Protein AF-A0A9B0WYH2-F1 (afdb_monomer_lite)

Secondary structure (DSSP, 8-state):
-TT----EEEEEEE-SS-EEEEEES--HHHHHHHHHHHHHTS-EEEEEE---SEE-SSS-HHHHHHHHHTS----TTTTTTSPPTTT---SS--TTTEE---EEE---SSS------TT-TTTHHHHSS--S-EEE---EEEEE----

Foldseek 3Di:
DVPDFDKDKAWDDDDPVDTDIDIPRDDPVVVVVVVVCVVAFPKAWFQDFWDFPDDPWPDDPVVVSVLRRPQGDDPVPLLVQADAPVPDPDDHDDPRFWDFDFDWDADPDPDQDDDVPPDRPPCRVPPRDDDGGTGTRTDTIGIDHNDD

Radius of gyration: 20.93 Å; chains: 1; bounding box: 54×36×52 Å

Structure (mmCIF, N/CA/C/O backbone):
data_AF-A0A9B0WYH2-F1
#
_entry.id   AF-A0A9B0WYH2-F1
#
loop_
_atom_site.group_PDB
_atom_site.id
_atom_site.type_symbol
_atom_site.label_atom_id
_atom_site.label_alt_id
_atom_site.label_comp_id
_atom_site.label_asym_id
_atom_site.label_entity_id
_atom_site.label_seq_id
_atom_site.pdbx_PDB_ins_code
_atom_site.Cartn_x
_atom_site.Cartn_y
_atom_site.Cartn_z
_atom_site.occupancy
_atom_site.B_iso_or_equiv
_atom_site.auth_seq_id
_atom_site.auth_comp_id
_atom_site.auth_asym_id
_atom_site.auth_atom_id
_atom_site.pdbx_PDB_model_num
ATOM 1 N N . MET A 1 1 ? -26.042 -10.081 22.613 1.00 56.28 1 MET A N 1
ATOM 2 C CA . MET A 1 1 ? -25.555 -10.334 23.989 1.00 56.28 1 MET A CA 1
ATOM 3 C C . MET A 1 1 ? -25.670 -9.032 24.779 1.00 56.28 1 MET A C 1
ATOM 5 O O . MET A 1 1 ? -25.228 -8.023 24.251 1.00 56.28 1 MET A O 1
ATOM 9 N N . PRO A 1 2 ? -26.277 -9.013 25.978 1.00 72.81 2 PRO A N 1
ATOM 10 C CA . PRO A 1 2 ? -26.597 -7.774 26.706 1.00 72.81 2 PRO A CA 1
ATOM 11 C C . PRO A 1 2 ? -25.401 -7.071 27.389 1.00 72.81 2 PRO A C 1
ATOM 13 O O . PRO A 1 2 ? -25.593 -6.005 27.958 1.00 72.81 2 PRO A O 1
ATOM 16 N N . TYR A 1 3 ? -24.187 -7.634 27.323 1.00 72.62 3 TYR A N 1
ATOM 17 C CA . TYR A 1 3 ? -22.959 -7.088 27.938 1.00 72.62 3 TYR A CA 1
ATOM 18 C C . TYR A 1 3 ? -21.966 -6.490 26.931 1.00 72.62 3 TYR A C 1
ATOM 20 O O . TYR A 1 3 ? -20.822 -6.220 27.282 1.00 72.62 3 TYR A O 1
ATOM 28 N N . ALA A 1 4 ? -22.359 -6.340 25.666 1.00 76.06 4 ALA A N 1
ATOM 29 C CA . ALA A 1 4 ? -21.494 -5.700 24.688 1.00 76.06 4 ALA A CA 1
ATOM 30 C C . ALA A 1 4 ? -21.404 -4.206 25.015 1.00 76.06 4 ALA A C 1
ATOM 32 O O . ALA A 1 4 ? -22.415 -3.500 24.969 1.00 76.06 4 ALA A O 1
ATOM 33 N N . ASN A 1 5 ? -20.203 -3.737 25.352 1.00 76.50 5 ASN A N 1
ATOM 34 C CA . ASN A 1 5 ? -19.939 -2.309 25.443 1.00 76.50 5 ASN A CA 1
ATOM 35 C C . ASN A 1 5 ? -20.250 -1.670 24.080 1.00 76.50 5 ASN A C 1
ATOM 37 O O . ASN A 1 5 ? -19.960 -2.259 23.038 1.00 76.50 5 ASN A O 1
ATOM 41 N N . GLN A 1 6 ? -20.868 -0.491 24.083 1.00 83.50 6 GLN A N 1
ATOM 42 C CA . GLN A 1 6 ? -21.048 0.316 22.877 1.00 83.50 6 GLN A CA 1
ATOM 43 C C . GLN A 1 6 ? -19.869 1.294 22.806 1.00 83.50 6 GLN A C 1
ATOM 45 O O . GLN A 1 6 ? -19.879 2.281 23.547 1.00 83.50 6 GLN A O 1
ATOM 50 N N . PRO A 1 7 ? -18.823 1.009 22.007 1.00 88.75 7 PRO A N 1
ATOM 51 C CA . PRO A 1 7 ? -17.667 1.886 21.923 1.00 88.75 7 PRO A CA 1
ATOM 52 C C . PRO A 1 7 ? -18.055 3.227 21.296 1.00 88.75 7 PRO A C 1
ATOM 54 O O . PRO A 1 7 ? -18.844 3.285 20.352 1.00 88.75 7 PRO A O 1
ATOM 57 N N . THR A 1 8 ? -17.471 4.306 21.810 1.00 91.12 8 THR A N 1
ATOM 58 C CA . THR A 1 8 ? -17.711 5.671 21.332 1.00 91.12 8 THR A CA 1
ATOM 59 C C . THR A 1 8 ? -16.427 6.224 20.732 1.00 91.12 8 THR A C 1
ATOM 61 O O . THR A 1 8 ? -15.368 6.116 21.346 1.00 91.12 8 THR A O 1
ATOM 64 N N . VAL A 1 9 ? -16.505 6.839 19.550 1.00 94.00 9 VAL A N 1
ATOM 65 C CA . VAL A 1 9 ? -15.349 7.451 18.877 1.00 94.00 9 VAL A CA 1
ATOM 66 C C . VAL A 1 9 ? -15.513 8.966 18.851 1.00 94.00 9 VAL A C 1
ATOM 68 O O . VAL A 1 9 ? -16.549 9.476 18.429 1.00 94.00 9 VAL A O 1
ATOM 71 N N . ARG A 1 10 ? -14.482 9.696 19.282 1.00 94.38 10 ARG A N 1
ATOM 72 C CA . ARG A 1 10 ? -14.412 11.160 19.203 1.00 94.38 10 ARG A CA 1
ATOM 73 C C . ARG A 1 10 ? -13.212 11.576 18.360 1.00 94.38 10 ARG A C 1
ATOM 75 O O . ARG A 1 10 ? -12.070 11.341 18.752 1.00 94.38 10 ARG A O 1
ATOM 82 N N . ILE A 1 11 ? -13.466 12.217 17.224 1.00 95.19 11 ILE A N 1
ATOM 83 C CA . ILE A 1 11 ? -12.419 12.775 16.360 1.00 95.19 11 ILE A CA 1
ATOM 84 C C . ILE A 1 11 ? -11.949 14.100 16.971 1.00 95.19 11 ILE A C 1
ATOM 86 O O . ILE A 1 11 ? -12.764 14.951 17.317 1.00 95.19 11 ILE A O 1
ATOM 90 N N . THR A 1 12 ? -10.639 14.238 17.165 1.00 94.88 12 THR A N 1
ATOM 91 C CA . THR A 1 12 ? -10.003 15.438 17.735 1.00 94.88 12 THR A CA 1
ATOM 92 C C . THR A 1 12 ? -9.416 16.321 16.642 1.00 94.88 12 THR A C 1
ATOM 94 O O . THR A 1 12 ? -9.518 17.539 16.724 1.00 94.88 12 THR A O 1
ATOM 97 N N . GLU A 1 13 ? -8.807 15.711 15.627 1.00 95.44 13 GLU A N 1
ATOM 98 C CA . GLU A 1 13 ? -8.137 16.411 14.535 1.00 95.44 13 GLU A CA 1
ATOM 99 C C . GLU A 1 13 ? -8.234 15.576 13.259 1.00 95.44 13 GLU A C 1
ATOM 101 O O . GLU A 1 13 ? -8.128 14.346 13.310 1.00 95.44 13 GLU A O 1
ATOM 106 N N . LEU A 1 14 ? -8.449 16.253 12.135 1.00 95.50 14 LEU A N 1
ATOM 107 C CA . LEU A 1 14 ? -8.485 15.660 10.807 1.00 95.50 14 LEU A CA 1
ATOM 108 C C . LEU A 1 14 ? -7.741 16.595 9.852 1.00 95.50 14 LEU A C 1
ATOM 110 O O . LEU A 1 14 ? -8.181 17.722 9.622 1.00 95.50 14 LEU A O 1
ATOM 114 N N . THR A 1 15 ? -6.609 16.127 9.343 1.00 95.81 15 THR A N 1
ATOM 115 C CA . THR A 1 15 ? -5.828 16.763 8.279 1.00 95.81 15 THR A CA 1
ATOM 116 C C . THR A 1 15 ? -5.688 15.791 7.108 1.00 95.81 15 THR A C 1
ATOM 118 O O . THR A 1 15 ? -6.139 14.652 7.200 1.00 95.81 15 THR A O 1
ATOM 121 N N . ASP A 1 16 ? -5.087 16.245 6.009 1.00 90.56 16 ASP A N 1
ATOM 122 C CA . ASP A 1 16 ? -4.880 15.427 4.805 1.00 90.56 16 ASP A CA 1
ATOM 123 C C . ASP A 1 16 ? -3.985 14.203 5.077 1.00 90.56 16 ASP A C 1
ATOM 125 O O . ASP A 1 16 ? -4.218 13.116 4.563 1.00 90.56 16 ASP A O 1
ATOM 129 N N . GLU A 1 17 ? -3.001 14.352 5.969 1.00 89.19 17 GLU A N 1
ATOM 130 C CA . GLU A 1 17 ? -2.035 13.293 6.290 1.00 89.19 17 GLU A CA 1
ATOM 131 C C . GLU A 1 17 ? -2.335 12.571 7.611 1.00 89.19 17 GLU A C 1
ATOM 133 O O . GLU A 1 17 ? -1.898 11.440 7.818 1.00 89.19 17 GLU A O 1
ATOM 138 N N . ASN A 1 18 ? -3.027 13.225 8.551 1.00 92.44 18 ASN A N 1
ATOM 139 C CA . ASN A 1 18 ? -3.169 12.722 9.914 1.00 92.44 18 ASN A CA 1
ATOM 140 C C . ASN A 1 18 ? -4.621 12.745 10.395 1.00 92.44 18 ASN A C 1
ATOM 142 O O . ASN A 1 18 ? -5.310 13.764 10.346 1.00 92.44 18 ASN A O 1
ATOM 146 N N . VAL A 1 19 ? -5.043 11.635 11.003 1.00 94.94 19 VAL A N 1
ATOM 147 C CA . VAL A 1 19 ? -6.309 11.527 11.731 1.00 94.94 19 VAL A CA 1
ATOM 148 C C . VAL A 1 19 ? -6.043 11.212 13.200 1.00 94.94 19 VAL A C 1
ATOM 150 O O . VAL A 1 19 ? -5.397 10.221 13.543 1.00 94.94 19 VAL A O 1
ATOM 153 N N . LYS A 1 20 ? -6.554 12.056 14.101 1.00 95.12 20 LYS A N 1
ATOM 154 C CA . LYS A 1 20 ? -6.436 11.868 15.551 1.00 95.12 20 LYS A CA 1
ATOM 155 C C . LYS A 1 20 ? -7.813 11.674 16.158 1.00 95.12 20 LYS A C 1
ATOM 157 O O . LYS A 1 20 ? -8.639 12.586 16.159 1.00 95.12 20 LYS A O 1
ATOM 162 N N . PHE A 1 21 ? -8.049 10.505 16.737 1.00 95.62 21 PHE A N 1
ATOM 163 C CA . PHE A 1 21 ? -9.312 10.163 17.385 1.00 95.62 21 PHE A CA 1
ATOM 164 C C . PHE A 1 21 ? -9.083 9.459 18.725 1.00 95.62 21 PHE A C 1
ATOM 166 O O . PHE A 1 21 ? -8.002 8.951 19.015 1.00 95.62 21 PHE A O 1
ATOM 173 N N . ILE A 1 22 ? -10.122 9.451 19.554 1.00 94.81 22 ILE A N 1
ATOM 174 C CA . ILE A 1 22 ? -10.158 8.801 20.863 1.00 94.81 22 ILE A CA 1
ATOM 175 C C . ILE A 1 22 ? -11.285 7.769 20.826 1.00 94.81 22 ILE A C 1
ATOM 177 O O . ILE A 1 22 ? -12.407 8.115 20.455 1.00 94.81 22 ILE A O 1
ATOM 181 N N . ILE A 1 23 ? -10.990 6.523 21.207 1.00 93.31 23 ILE A N 1
ATOM 182 C CA . ILE A 1 23 ? -11.995 5.469 21.397 1.00 93.31 23 ILE A CA 1
ATOM 183 C C . ILE A 1 23 ? -12.212 5.270 22.898 1.00 93.31 23 ILE A C 1
ATOM 185 O O . ILE A 1 23 ? -11.264 5.027 23.643 1.00 93.31 23 ILE A O 1
ATOM 189 N N . GLU A 1 24 ? -13.463 5.362 23.328 1.00 92.62 24 GLU A N 1
ATOM 190 C CA . GLU A 1 24 ? -13.919 5.168 24.704 1.00 92.62 24 GLU A CA 1
ATOM 191 C C . GLU A 1 24 ? -14.867 3.953 24.763 1.00 92.62 24 GLU A C 1
ATOM 193 O O . GLU A 1 24 ? -15.425 3.545 23.744 1.00 92.62 24 GLU A O 1
ATOM 198 N N . ASN A 1 25 ? -15.060 3.358 25.946 1.00 90.88 25 ASN A N 1
ATOM 199 C CA . ASN A 1 25 ? -15.927 2.182 26.154 1.00 90.88 25 ASN A CA 1
ATOM 200 C C . ASN A 1 25 ? -15.546 0.941 25.317 1.00 90.88 25 ASN A C 1
ATOM 202 O O . ASN A 1 25 ? -16.412 0.203 24.853 1.00 90.88 25 ASN A O 1
ATOM 206 N N . THR A 1 26 ? -14.248 0.693 25.131 1.00 90.56 26 THR A N 1
ATOM 207 C CA . THR A 1 26 ? -13.728 -0.509 24.462 1.00 90.56 26 THR A CA 1
ATOM 208 C C . THR A 1 26 ? -12.662 -1.193 25.313 1.00 90.56 26 THR A C 1
ATOM 210 O O . THR A 1 26 ? -12.008 -0.551 26.136 1.00 90.56 26 THR A O 1
ATOM 213 N N . ASP A 1 27 ? -12.434 -2.481 25.070 1.00 91.31 27 ASP A N 1
ATOM 214 C CA . ASP A 1 27 ? -11.330 -3.212 25.684 1.00 91.31 27 ASP A CA 1
ATOM 215 C C . ASP A 1 27 ? -9.997 -2.884 24.999 1.00 91.31 27 ASP A C 1
ATOM 217 O O . ASP A 1 27 ? -9.929 -2.665 23.784 1.00 91.31 27 ASP A O 1
ATOM 221 N N . LEU A 1 28 ? -8.904 -2.942 25.768 1.00 90.50 28 LEU A N 1
ATOM 222 C CA . LEU A 1 28 ? -7.542 -2.766 25.251 1.00 90.50 28 LEU A CA 1
ATOM 223 C C . LEU A 1 28 ? -7.207 -3.783 24.149 1.00 90.50 28 LEU A C 1
ATOM 225 O O . LEU A 1 28 ? -6.496 -3.456 23.200 1.00 90.50 28 LEU A O 1
ATOM 229 N N . ALA A 1 29 ? -7.736 -5.004 24.257 1.00 92.56 29 ALA A N 1
ATOM 230 C CA . ALA A 1 29 ? -7.553 -6.044 23.250 1.00 92.56 29 ALA A CA 1
ATOM 231 C C . ALA A 1 29 ? -8.118 -5.615 21.886 1.00 92.56 29 ALA A C 1
ATOM 233 O O . ALA A 1 29 ? -7.434 -5.757 20.872 1.00 92.56 29 ALA A O 1
ATOM 234 N N . VAL A 1 30 ? -9.315 -5.015 21.874 1.00 91.62 30 VAL A N 1
ATOM 235 C CA . VAL A 1 30 ? -9.950 -4.495 20.656 1.00 91.62 30 VAL A CA 1
ATOM 236 C C . VAL A 1 30 ? -9.144 -3.321 20.102 1.00 91.62 30 VAL A C 1
ATOM 238 O O . VAL A 1 30 ? -8.795 -3.328 18.924 1.00 91.62 30 VAL A O 1
ATOM 241 N N . ALA A 1 31 ? -8.740 -2.366 20.944 1.00 92.06 31 ALA A N 1
ATOM 242 C CA . ALA A 1 31 ? -7.928 -1.228 20.504 1.00 92.06 31 ALA A CA 1
ATOM 243 C C . ALA A 1 31 ? -6.585 -1.661 19.877 1.00 92.06 31 ALA A C 1
ATOM 245 O O . ALA A 1 31 ? -6.194 -1.165 18.820 1.00 92.06 31 ALA A O 1
ATOM 246 N N . ASN A 1 32 ? -5.892 -2.630 20.484 1.00 92.94 32 ASN A N 1
ATOM 247 C CA . ASN A 1 32 ? -4.646 -3.162 19.935 1.00 92.94 32 ASN A CA 1
ATOM 248 C C . ASN A 1 32 ? -4.876 -3.974 18.651 1.00 92.94 32 ASN A C 1
ATOM 250 O O . ASN A 1 32 ? -4.040 -3.928 17.751 1.00 92.94 32 ASN A O 1
ATOM 254 N N . SER A 1 33 ? -5.997 -4.695 18.543 1.00 93.69 33 SER A N 1
ATOM 255 C CA . SER A 1 33 ? -6.351 -5.400 17.306 1.00 93.69 33 SER A CA 1
ATOM 256 C C . SER A 1 33 ? -6.562 -4.422 16.150 1.00 93.69 33 SER A C 1
ATOM 258 O O . SER A 1 33 ? -5.919 -4.581 15.121 1.00 93.69 33 SER A O 1
ATOM 260 N N . ILE A 1 34 ? -7.316 -3.338 16.363 1.00 92.31 34 ILE A N 1
ATOM 261 C CA . ILE A 1 34 ? -7.539 -2.284 15.364 1.00 92.31 34 ILE A CA 1
ATOM 262 C C . ILE A 1 34 ? -6.208 -1.667 14.914 1.00 92.31 34 ILE A C 1
ATOM 264 O O . ILE A 1 34 ? -5.963 -1.532 13.720 1.00 92.31 34 ILE A O 1
ATOM 268 N N . ARG A 1 35 ? -5.293 -1.371 15.850 1.00 92.75 35 ARG A N 1
ATOM 269 C CA . ARG A 1 35 ? -3.944 -0.885 15.511 1.00 92.75 35 ARG A CA 1
ATOM 270 C C . ARG A 1 35 ? -3.186 -1.852 14.596 1.00 92.75 35 ARG A C 1
ATOM 272 O O . ARG A 1 35 ? -2.459 -1.404 13.719 1.00 92.75 35 ARG A O 1
ATOM 279 N N . ARG A 1 36 ? -3.298 -3.163 14.826 1.00 94.06 36 ARG A N 1
ATOM 280 C CA . ARG A 1 36 ? -2.629 -4.175 13.994 1.00 94.06 36 ARG A CA 1
ATOM 281 C C . ARG A 1 36 ? -3.266 -4.273 12.612 1.00 94.06 36 ARG A C 1
ATOM 283 O O . ARG A 1 36 ? -2.526 -4.313 11.637 1.00 94.06 36 ARG A O 1
ATOM 290 N N . VAL A 1 37 ? -4.596 -4.240 12.546 1.00 92.12 37 VAL A N 1
ATOM 291 C CA . VAL A 1 37 ? -5.363 -4.222 11.291 1.00 92.12 37 VAL A CA 1
ATOM 292 C C . VAL A 1 37 ? -4.951 -3.024 10.436 1.00 92.12 37 VAL A C 1
ATOM 294 O O . VAL A 1 37 ? -4.614 -3.206 9.274 1.00 92.12 37 VAL A O 1
ATOM 297 N N . PHE A 1 38 ? -4.838 -1.825 11.020 1.00 89.88 38 PHE A N 1
ATOM 298 C CA . PHE A 1 38 ? -4.388 -0.631 10.289 1.00 89.88 38 PHE A CA 1
ATOM 299 C C . PHE A 1 38 ? -2.989 -0.744 9.678 1.00 89.88 38 PHE A C 1
ATOM 301 O O . PHE A 1 38 ? -2.701 -0.059 8.706 1.00 89.88 38 PHE A O 1
ATOM 308 N N . ILE A 1 39 ? -2.114 -1.573 10.248 1.00 88.88 39 ILE A N 1
ATOM 309 C CA . ILE A 1 39 ? -0.740 -1.735 9.760 1.00 88.88 39 ILE A CA 1
ATOM 310 C C . ILE A 1 39 ? -0.649 -2.852 8.717 1.00 88.88 39 ILE A C 1
ATOM 312 O O . ILE A 1 39 ? 0.160 -2.756 7.802 1.00 88.88 39 ILE A O 1
ATOM 316 N N . ALA A 1 40 ? -1.420 -3.927 8.883 1.00 85.62 40 ALA A N 1
ATOM 317 C CA . ALA A 1 40 ? -1.207 -5.165 8.136 1.00 85.62 40 ALA A CA 1
ATOM 318 C C . ALA A 1 40 ? -2.331 -5.508 7.152 1.00 85.62 40 ALA A C 1
ATOM 320 O O . ALA A 1 40 ? -2.073 -6.139 6.139 1.00 85.62 40 ALA A O 1
ATOM 321 N N . GLU A 1 41 ? -3.570 -5.124 7.432 1.00 83.31 41 GLU A N 1
ATOM 322 C CA . GLU A 1 41 ? -4.734 -5.607 6.677 1.00 83.31 41 GLU A CA 1
ATOM 323 C C . GLU A 1 41 ? -5.364 -4.522 5.801 1.00 83.31 41 GLU A C 1
ATOM 325 O O . GLU A 1 41 ? -6.337 -4.793 5.102 1.00 83.31 41 GLU A O 1
ATOM 330 N N . VAL A 1 42 ? -4.820 -3.301 5.816 1.00 83.88 42 VAL A N 1
ATOM 331 C CA . VAL A 1 42 ? -5.250 -2.246 4.896 1.00 83.88 42 VAL A CA 1
ATOM 332 C C . VAL A 1 42 ? -4.668 -2.550 3.517 1.00 83.88 42 VAL A C 1
ATOM 334 O O . VAL A 1 42 ? -3.443 -2.568 3.379 1.00 83.88 42 VAL A O 1
ATOM 337 N N . PRO A 1 43 ? -5.515 -2.802 2.509 1.00 81.56 43 PRO A N 1
ATOM 338 C CA . PRO A 1 43 ? -5.039 -3.092 1.172 1.00 81.56 43 PRO A CA 1
ATOM 339 C C . PRO A 1 43 ? -4.419 -1.854 0.528 1.00 81.56 43 PRO A C 1
ATOM 341 O O . PRO A 1 43 ? -4.998 -0.767 0.563 1.00 81.56 43 PRO A O 1
ATOM 344 N N . THR A 1 44 ? -3.252 -2.024 -0.084 1.00 80.19 44 THR A N 1
ATOM 345 C CA . THR A 1 44 ? -2.554 -0.960 -0.814 1.00 80.19 44 THR A CA 1
ATOM 346 C C . THR A 1 44 ? -2.033 -1.480 -2.148 1.00 80.19 44 THR A C 1
ATOM 348 O O . THR A 1 44 ? -1.856 -2.682 -2.341 1.00 80.19 44 THR A O 1
ATOM 351 N N . ILE A 1 45 ? -1.818 -0.576 -3.103 1.00 80.56 45 ILE A N 1
ATOM 352 C CA . ILE A 1 45 ? -1.220 -0.914 -4.398 1.00 80.56 45 ILE A CA 1
ATOM 353 C C . ILE A 1 45 ? 0.266 -0.571 -4.332 1.00 80.56 45 ILE A C 1
ATOM 355 O O . ILE A 1 45 ? 0.632 0.553 -3.986 1.00 80.56 45 ILE A O 1
ATOM 359 N N . ALA A 1 46 ? 1.114 -1.532 -4.686 1.00 81.88 46 ALA A N 1
ATOM 360 C CA . ALA A 1 46 ? 2.560 -1.356 -4.732 1.00 81.88 46 ALA A CA 1
ATOM 361 C C . ALA A 1 46 ? 3.153 -2.064 -5.955 1.00 81.88 46 ALA A C 1
ATOM 363 O O . ALA A 1 46 ? 2.551 -2.985 -6.513 1.00 81.88 46 ALA A O 1
ATOM 364 N N . ILE A 1 47 ? 4.335 -1.619 -6.382 1.00 81.75 47 ILE A N 1
ATOM 365 C CA . ILE A 1 47 ? 5.080 -2.254 -7.473 1.00 81.75 47 ILE A CA 1
ATOM 366 C C . ILE A 1 47 ? 5.673 -3.564 -6.946 1.00 81.75 47 ILE A C 1
ATOM 368 O O . ILE A 1 47 ? 6.451 -3.549 -5.996 1.00 81.75 47 ILE A O 1
ATOM 372 N N . ASP A 1 48 ? 5.308 -4.681 -7.571 1.00 80.00 48 ASP A N 1
ATOM 373 C CA . ASP A 1 48 ? 5.738 -6.031 -7.171 1.00 80.00 48 ASP A CA 1
ATOM 374 C C . ASP A 1 48 ? 6.620 -6.670 -8.251 1.00 80.00 48 ASP A C 1
ATOM 376 O O . ASP A 1 48 ? 7.657 -7.266 -7.959 1.00 80.00 48 ASP A O 1
ATOM 380 N N . TRP A 1 49 ? 6.265 -6.459 -9.520 1.00 81.62 49 TRP A N 1
ATOM 381 C CA . TRP A 1 49 ? 7.048 -6.924 -10.659 1.00 81.62 49 TRP A CA 1
ATOM 382 C C . TRP A 1 49 ? 7.742 -5.772 -11.376 1.00 81.62 49 TRP A C 1
ATOM 384 O O . TRP A 1 49 ? 7.145 -4.745 -11.706 1.00 81.62 49 TRP A O 1
ATOM 394 N N . VAL A 1 50 ? 9.035 -5.963 -11.632 1.00 80.94 50 VAL A N 1
ATOM 395 C CA . VAL A 1 50 ? 9.893 -5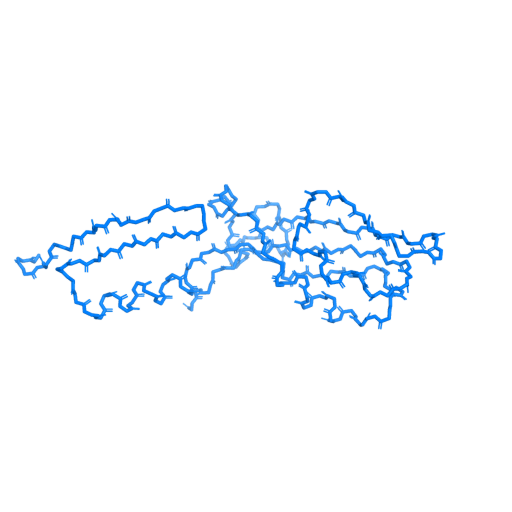.004 -12.323 1.00 80.94 50 VAL A CA 1
ATOM 396 C C . VAL A 1 50 ? 10.627 -5.749 -13.424 1.00 80.94 50 VAL A C 1
ATOM 398 O O . VAL A 1 50 ? 11.435 -6.634 -13.151 1.00 80.94 50 VAL A O 1
ATOM 401 N N . GLN A 1 51 ? 10.354 -5.374 -14.667 1.00 81.00 51 GLN A N 1
ATOM 402 C CA . GLN A 1 51 ? 11.133 -5.807 -15.814 1.00 81.00 51 GLN A CA 1
ATOM 403 C C . GLN A 1 51 ? 12.108 -4.686 -16.191 1.00 81.00 51 GLN A C 1
ATOM 405 O O . GLN A 1 51 ? 11.827 -3.499 -16.036 1.00 81.00 51 GLN A O 1
ATOM 410 N N . ILE A 1 52 ? 13.312 -5.055 -16.613 1.00 79.06 52 ILE A N 1
ATOM 411 C CA . ILE A 1 52 ? 14.336 -4.100 -17.031 1.00 79.06 52 ILE A CA 1
ATOM 412 C C . ILE A 1 52 ? 14.759 -4.503 -18.433 1.00 79.06 52 ILE A C 1
ATOM 414 O O . ILE A 1 52 ? 15.233 -5.616 -18.643 1.00 79.06 52 ILE A O 1
ATOM 418 N N . ASP A 1 53 ? 14.533 -3.607 -19.392 1.00 81.81 53 ASP A N 1
ATOM 419 C CA . ASP A 1 53 ? 14.883 -3.833 -20.795 1.00 81.81 53 ASP A CA 1
ATOM 420 C C . ASP A 1 53 ? 16.336 -3.424 -21.059 1.00 81.81 53 ASP A C 1
ATOM 422 O O . ASP A 1 53 ? 17.142 -4.217 -21.543 1.00 81.81 53 ASP A O 1
ATOM 426 N N . ALA A 1 54 ? 16.711 -2.208 -20.649 1.00 76.44 54 ALA A N 1
ATOM 427 C CA . ALA A 1 54 ? 18.101 -1.777 -20.659 1.00 76.44 54 ALA A CA 1
ATOM 428 C C . ALA A 1 54 ? 18.427 -0.897 -19.450 1.00 76.44 54 ALA A C 1
ATOM 430 O O . ALA A 1 54 ? 17.890 0.200 -19.287 1.00 76.44 54 ALA A O 1
ATOM 431 N N . ASN A 1 55 ? 19.387 -1.345 -18.645 1.00 75.31 55 ASN A N 1
ATOM 432 C CA . ASN A 1 55 ? 20.004 -0.548 -17.598 1.00 75.31 55 ASN A CA 1
ATOM 433 C C . ASN A 1 55 ? 21.487 -0.354 -17.929 1.00 75.31 55 ASN A C 1
ATOM 435 O O . ASN A 1 55 ? 22.259 -1.310 -17.920 1.00 75.31 55 ASN A O 1
ATOM 439 N N . SER A 1 56 ? 21.886 0.881 -18.246 1.00 70.62 56 SER A N 1
ATOM 440 C CA . SER A 1 56 ? 23.309 1.242 -18.335 1.00 70.62 56 SER A CA 1
ATOM 441 C C . SER A 1 56 ? 23.814 2.019 -17.120 1.00 70.62 56 SER A C 1
ATOM 443 O O . SER A 1 56 ? 25.004 2.333 -17.067 1.00 70.62 56 SER A O 1
ATOM 445 N N . SER A 1 57 ? 22.937 2.265 -16.135 1.00 70.62 57 SER A N 1
ATOM 446 C CA . SER A 1 57 ? 23.276 2.962 -14.897 1.00 70.62 57 SER A CA 1
ATOM 447 C C . SER A 1 57 ? 24.308 2.192 -14.077 1.00 70.62 57 SER A C 1
ATOM 449 O O . SER A 1 57 ? 24.564 1.005 -14.271 1.00 70.62 57 SER A O 1
ATOM 451 N N . VAL A 1 58 ? 24.911 2.887 -13.118 1.00 73.31 58 VAL A N 1
ATOM 452 C CA . VAL A 1 58 ? 25.904 2.289 -12.217 1.00 73.31 58 VAL A CA 1
ATOM 453 C C . VAL A 1 58 ? 25.237 1.502 -11.075 1.00 73.31 58 VAL A C 1
ATOM 455 O O . VAL A 1 58 ? 25.920 0.786 -10.346 1.00 73.31 58 VAL A O 1
ATOM 458 N N . LEU A 1 59 ? 23.911 1.597 -10.918 1.00 76.44 59 LEU A N 1
ATOM 459 C CA . LEU A 1 59 ? 23.158 0.801 -9.951 1.00 76.44 59 LEU A CA 1
ATOM 460 C C . LEU A 1 59 ? 22.756 -0.541 -10.561 1.00 76.44 59 LEU A C 1
ATOM 462 O O . LEU A 1 59 ? 22.322 -0.613 -11.709 1.00 76.44 59 LEU A O 1
ATOM 466 N N . HIS A 1 60 ? 22.852 -1.595 -9.755 1.00 81.31 60 HIS A N 1
ATOM 467 C CA . HIS A 1 60 ? 22.364 -2.913 -10.137 1.00 81.31 60 HIS A CA 1
ATOM 468 C C . HIS A 1 60 ? 20.833 -2.950 -10.210 1.00 81.31 60 HIS A C 1
ATOM 470 O O . HIS A 1 60 ? 20.138 -2.250 -9.466 1.00 81.31 60 HIS A O 1
ATOM 476 N N . ASP A 1 61 ? 20.329 -3.817 -11.080 1.00 81.56 61 ASP A N 1
ATOM 477 C CA . ASP A 1 61 ? 18.911 -4.023 -11.370 1.00 81.56 61 ASP A CA 1
ATOM 478 C C . ASP A 1 61 ? 18.088 -4.292 -10.104 1.00 81.56 61 ASP A C 1
ATOM 480 O O . ASP A 1 61 ? 17.066 -3.644 -9.868 1.00 81.56 61 ASP A O 1
ATOM 484 N N . GLU A 1 62 ? 18.575 -5.167 -9.220 1.00 84.12 62 GLU A N 1
ATOM 485 C CA . GLU A 1 62 ? 17.913 -5.497 -7.957 1.00 84.12 62 GLU A CA 1
ATOM 486 C C . GLU A 1 62 ? 17.766 -4.292 -7.019 1.00 84.12 62 GLU A C 1
ATOM 488 O O . GLU A 1 62 ? 16.779 -4.173 -6.289 1.00 84.12 62 GLU A O 1
ATOM 493 N N . PHE A 1 63 ? 18.726 -3.367 -7.050 1.00 83.19 63 PHE A N 1
ATOM 494 C CA . PHE A 1 63 ? 18.696 -2.182 -6.204 1.00 83.19 63 PHE A CA 1
ATOM 495 C C . PHE A 1 63 ? 17.662 -1.174 -6.707 1.00 83.19 63 PHE A C 1
ATOM 497 O O . PHE A 1 63 ? 16.971 -0.544 -5.903 1.00 83.19 63 PHE A O 1
ATOM 504 N N . ILE A 1 64 ? 17.525 -1.047 -8.029 1.00 78.31 64 ILE A N 1
ATOM 505 C CA . ILE A 1 64 ? 16.488 -0.227 -8.658 1.00 78.31 64 ILE A CA 1
ATOM 506 C C . ILE A 1 64 ? 15.109 -0.830 -8.372 1.00 78.31 64 ILE A C 1
ATOM 508 O O . ILE A 1 64 ? 14.229 -0.118 -7.891 1.00 78.31 64 ILE A O 1
ATOM 512 N N . ALA A 1 65 ? 14.932 -2.137 -8.577 1.00 81.19 65 ALA A N 1
ATOM 513 C CA . ALA A 1 65 ? 13.662 -2.819 -8.343 1.00 81.19 65 ALA A CA 1
ATOM 514 C C . ALA A 1 65 ? 13.188 -2.698 -6.884 1.00 81.19 65 ALA A C 1
ATOM 516 O O . ALA A 1 65 ? 12.049 -2.310 -6.631 1.00 81.19 65 ALA A O 1
ATOM 517 N N . HIS A 1 66 ? 14.078 -2.930 -5.914 1.00 82.50 66 HIS A N 1
ATOM 518 C CA . HIS A 1 66 ? 13.754 -2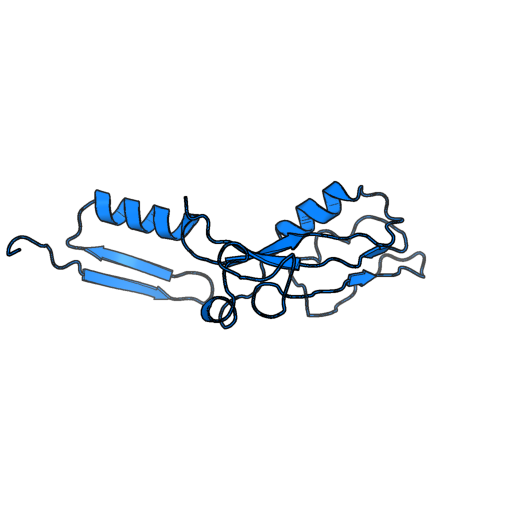.796 -4.490 1.00 82.50 66 HIS A CA 1
ATOM 519 C C . HIS A 1 66 ? 13.320 -1.370 -4.124 1.00 82.50 66 HIS A C 1
ATOM 521 O O . HIS A 1 66 ? 12.419 -1.153 -3.318 1.00 82.50 66 HIS A O 1
ATOM 527 N N . ARG A 1 67 ? 13.981 -0.374 -4.714 1.00 82.44 67 ARG A N 1
ATOM 528 C CA . ARG A 1 67 ? 13.662 1.040 -4.521 1.00 82.44 67 ARG A CA 1
ATOM 529 C C . ARG A 1 67 ? 12.312 1.418 -5.117 1.00 82.44 67 ARG A C 1
ATOM 531 O O . ARG A 1 67 ? 11.559 2.132 -4.465 1.00 82.44 67 ARG A O 1
ATOM 538 N N . LEU A 1 68 ? 12.012 0.922 -6.314 1.00 79.25 68 LEU A N 1
ATOM 539 C CA . LEU A 1 68 ? 10.728 1.131 -6.980 1.00 79.25 68 LEU A CA 1
ATOM 540 C C . LEU A 1 68 ? 9.572 0.507 -6.191 1.00 79.25 68 LEU A C 1
ATOM 542 O O . LEU A 1 68 ? 8.536 1.145 -6.046 1.00 79.25 68 LEU A O 1
ATOM 546 N N . GLY A 1 69 ? 9.771 -0.676 -5.604 1.00 79.25 69 GLY A N 1
ATOM 547 C CA . GLY A 1 69 ? 8.760 -1.335 -4.768 1.00 79.25 69 GLY A CA 1
ATOM 548 C C . GLY A 1 69 ? 8.355 -0.552 -3.512 1.00 79.25 69 GLY A C 1
ATOM 549 O O . GLY A 1 69 ? 7.269 -0.758 -2.981 1.00 79.25 69 GLY A O 1
ATOM 550 N N . LEU A 1 70 ? 9.197 0.376 -3.044 1.00 82.06 70 LEU A N 1
ATOM 551 C CA . LEU A 1 70 ? 8.927 1.210 -1.866 1.00 82.06 70 LEU A CA 1
ATOM 552 C C . LEU A 1 70 ? 8.268 2.555 -2.198 1.00 82.06 70 LEU A C 1
ATOM 554 O O . LEU A 1 70 ? 8.008 3.344 -1.288 1.00 82.06 70 LEU A O 1
ATOM 558 N N . ILE A 1 71 ? 8.022 2.843 -3.476 1.00 80.50 71 ILE A N 1
ATOM 559 C CA . ILE A 1 71 ? 7.362 4.079 -3.887 1.00 80.50 71 ILE A CA 1
ATOM 560 C C . ILE A 1 71 ? 5.863 3.948 -3.587 1.00 80.50 71 ILE A C 1
ATOM 562 O O . ILE A 1 71 ? 5.211 3.065 -4.148 1.00 80.50 71 ILE A O 1
ATOM 566 N N . PRO A 1 72 ? 5.292 4.815 -2.731 1.00 79.00 72 PRO A N 1
ATOM 567 C CA . PRO A 1 72 ? 3.864 4.788 -2.460 1.00 79.00 72 PRO A CA 1
ATOM 568 C C . PRO A 1 72 ? 3.086 5.233 -3.702 1.00 79.00 72 PRO A C 1
ATOM 570 O O . PRO A 1 72 ? 3.407 6.253 -4.318 1.00 79.00 72 PRO A O 1
ATOM 573 N N . LEU A 1 73 ? 2.045 4.476 -4.048 1.00 79.31 73 LEU A N 1
ATOM 574 C CA . LEU A 1 73 ? 1.113 4.796 -5.125 1.00 79.31 73 LEU A CA 1
ATOM 575 C C . LEU A 1 73 ? -0.230 5.240 -4.538 1.00 79.31 73 LEU A C 1
ATOM 577 O O . LEU A 1 73 ? -0.668 4.730 -3.509 1.00 79.31 73 LEU A O 1
ATOM 581 N N . ILE A 1 74 ? -0.888 6.189 -5.203 1.00 79.19 74 ILE A N 1
ATOM 582 C CA . ILE A 1 74 ? -2.232 6.640 -4.822 1.00 79.19 74 ILE A CA 1
ATOM 583 C C . ILE A 1 74 ? -3.229 5.569 -5.258 1.00 79.19 74 ILE A C 1
ATOM 585 O O . ILE A 1 74 ? -3.237 5.166 -6.423 1.00 79.19 74 ILE A O 1
ATOM 589 N N . SER A 1 75 ? -4.059 5.104 -4.327 1.00 71.25 75 SER A N 1
ATOM 590 C CA . SER A 1 75 ? -4.859 3.895 -4.520 1.00 71.25 75 SER A CA 1
ATOM 591 C C . SER A 1 75 ? -6.357 4.072 -4.218 1.00 71.25 75 SER A C 1
ATOM 593 O O . SER A 1 75 ? -7.106 3.101 -4.287 1.00 71.25 75 SER A O 1
ATOM 595 N N . ASP A 1 76 ? -6.809 5.301 -3.953 1.00 71.19 76 ASP A N 1
ATOM 596 C CA . ASP A 1 76 ? -8.138 5.612 -3.394 1.00 71.19 76 ASP A CA 1
ATOM 597 C C . ASP A 1 76 ? -9.327 5.048 -4.194 1.00 71.19 76 ASP A C 1
ATOM 599 O O . ASP A 1 76 ? -10.259 4.510 -3.606 1.00 71.19 76 ASP A O 1
ATOM 603 N N . ASP A 1 77 ? -9.292 5.109 -5.529 1.00 68.50 77 ASP A N 1
ATOM 604 C CA . ASP A 1 77 ? -10.409 4.667 -6.389 1.00 68.50 77 ASP A CA 1
ATOM 605 C C . ASP A 1 77 ? -10.211 3.278 -7.019 1.00 68.50 77 ASP A C 1
ATOM 607 O O . ASP A 1 77 ? -11.120 2.748 -7.675 1.00 68.50 77 ASP A O 1
ATOM 611 N N . ILE A 1 78 ? -8.998 2.731 -6.919 1.00 67.62 78 ILE A N 1
ATOM 612 C CA . ILE A 1 78 ? -8.573 1.539 -7.667 1.00 67.62 78 ILE A CA 1
ATOM 613 C C . ILE A 1 78 ? -8.570 0.305 -6.763 1.00 67.62 78 ILE A C 1
ATOM 615 O O . ILE A 1 78 ? -8.872 -0.782 -7.247 1.00 67.62 78 ILE A O 1
ATOM 619 N N . VAL A 1 79 ? -8.323 0.465 -5.458 1.00 69.06 79 VAL A N 1
ATOM 620 C CA . VAL A 1 79 ? -8.288 -0.640 -4.480 1.00 69.06 79 VAL A CA 1
ATOM 621 C C . VAL A 1 79 ? -9.581 -1.454 -4.480 1.00 69.06 79 VAL A C 1
ATOM 623 O O . VAL A 1 79 ? -9.517 -2.675 -4.478 1.00 69.06 79 VAL A O 1
ATOM 626 N N . ASP A 1 80 ? -10.745 -0.811 -4.574 1.00 70.56 80 ASP A N 1
ATOM 627 C CA . ASP A 1 80 ? -12.033 -1.522 -4.561 1.00 70.56 80 ASP A CA 1
ATOM 628 C C . ASP A 1 80 ? -12.374 -2.214 -5.892 1.00 70.56 80 ASP A C 1
ATOM 630 O O . ASP A 1 80 ? -13.264 -3.063 -5.948 1.00 70.56 80 ASP A O 1
ATOM 634 N N . LYS A 1 81 ? -11.707 -1.826 -6.986 1.00 73.44 81 LYS A N 1
ATOM 635 C CA . LYS A 1 81 ? -11.966 -2.347 -8.340 1.00 73.44 81 LYS A CA 1
ATOM 636 C C . LYS A 1 81 ? -10.979 -3.430 -8.747 1.00 73.44 81 LYS A C 1
ATOM 638 O O . LYS A 1 81 ? -11.289 -4.221 -9.632 1.00 73.44 81 LYS A O 1
ATOM 643 N N . LEU A 1 82 ? -9.793 -3.422 -8.148 1.00 75.56 82 LEU A N 1
ATOM 644 C CA . LEU A 1 82 ? -8.732 -4.361 -8.449 1.00 75.56 82 LEU A CA 1
ATOM 645 C C . LEU A 1 82 ? -8.927 -5.628 -7.620 1.00 75.56 82 LEU A C 1
ATOM 647 O O . LEU A 1 82 ? -9.067 -5.574 -6.399 1.00 75.56 82 LEU A O 1
ATOM 651 N N . HIS A 1 83 ? -8.918 -6.781 -8.276 1.00 76.12 83 HIS A N 1
ATOM 652 C CA . HIS A 1 83 ? -8.919 -8.050 -7.563 1.00 76.12 83 HIS A CA 1
ATOM 653 C C . HIS A 1 83 ? -7.504 -8.423 -7.124 1.00 76.12 83 HIS A C 1
ATOM 655 O O . HIS A 1 83 ? -6.526 -8.146 -7.820 1.00 76.12 83 HIS A O 1
ATOM 661 N N . ASN A 1 84 ? -7.403 -9.131 -5.997 1.00 74.31 84 ASN A N 1
ATOM 662 C CA . ASN A 1 84 ? -6.177 -9.826 -5.624 1.00 74.31 84 ASN A CA 1
ATOM 663 C C . ASN A 1 84 ? -5.707 -10.703 -6.786 1.00 74.31 84 ASN A C 1
ATOM 665 O O . ASN A 1 84 ? -6.472 -11.535 -7.280 1.00 74.31 84 ASN A O 1
ATOM 669 N N . SER A 1 85 ? -4.427 -10.621 -7.149 1.00 74.19 85 SER A N 1
ATOM 670 C CA . SER A 1 85 ? -3.851 -11.475 -8.196 1.00 74.19 85 SER A CA 1
ATOM 671 C C . SER A 1 85 ? -4.006 -12.972 -7.869 1.00 74.19 85 SER A C 1
ATOM 673 O O . SER A 1 85 ? -4.119 -13.787 -8.774 1.00 74.19 85 SER A O 1
ATOM 675 N N . ARG A 1 86 ? -4.094 -13.336 -6.577 1.00 75.81 86 ARG A N 1
ATOM 676 C CA . ARG A 1 86 ? -4.338 -14.714 -6.100 1.00 75.81 86 ARG A CA 1
ATOM 677 C C . ARG A 1 86 ? -5.766 -15.216 -6.316 1.00 75.81 86 ARG A C 1
ATOM 679 O O . ARG A 1 86 ? -5.957 -16.419 -6.459 1.00 75.81 86 ARG A O 1
ATOM 686 N N . ASP A 1 87 ? -6.741 -14.312 -6.305 1.00 81.12 87 ASP A N 1
ATOM 687 C CA . ASP A 1 87 ? -8.162 -14.641 -6.473 1.00 81.12 87 ASP A CA 1
ATOM 688 C C . ASP A 1 87 ? -8.607 -14.478 -7.939 1.00 81.12 87 ASP A C 1
ATOM 690 O O . ASP A 1 87 ? -9.738 -14.810 -8.302 1.00 81.12 87 ASP A O 1
ATOM 694 N N . CYS A 1 88 ? -7.720 -13.968 -8.798 1.00 81.62 88 CYS A N 1
ATOM 695 C CA . CYS A 1 88 ? -7.978 -13.799 -10.216 1.00 81.62 88 CYS A CA 1
ATOM 696 C C . CYS A 1 88 ? -7.828 -15.129 -10.972 1.00 81.62 88 CYS A C 1
ATOM 698 O O . CYS A 1 88 ? -6.997 -15.971 -10.647 1.00 81.62 88 CYS A O 1
ATOM 700 N N . THR A 1 89 ? -8.630 -15.312 -12.020 1.00 84.88 89 THR A N 1
ATOM 701 C CA . THR A 1 89 ? -8.614 -16.524 -12.862 1.00 84.88 89 THR A CA 1
ATOM 702 C C . THR A 1 89 ? -7.626 -16.444 -14.033 1.00 84.88 89 THR A C 1
ATOM 704 O O . THR A 1 89 ? -7.588 -17.351 -14.863 1.00 84.88 89 THR A O 1
ATOM 707 N N . CYS A 1 90 ? -6.845 -15.364 -14.132 1.00 82.44 90 CYS A N 1
ATOM 708 C CA . CYS A 1 90 ? -5.851 -15.169 -15.186 1.00 82.44 90 CYS A CA 1
ATOM 709 C C . CYS A 1 90 ? -4.561 -15.971 -14.939 1.00 82.44 90 CYS A C 1
ATOM 711 O O . CYS A 1 90 ? -4.257 -16.342 -13.811 1.00 82.44 90 CYS A O 1
ATOM 713 N N . GLU A 1 91 ? -3.794 -16.219 -16.005 1.00 77.00 91 GLU A N 1
ATOM 714 C CA . GLU A 1 91 ? -2.569 -17.035 -15.954 1.00 77.00 91 GLU A CA 1
ATOM 715 C C . GLU A 1 91 ? -1.345 -16.260 -15.427 1.00 77.00 91 GLU A C 1
ATOM 717 O O . GLU A 1 91 ? -0.547 -16.825 -14.686 1.00 77.00 91 GLU A O 1
ATOM 722 N N . GLU A 1 92 ? -1.228 -14.964 -15.743 1.00 74.25 92 GLU A N 1
ATOM 723 C CA . GLU A 1 92 ? -0.125 -14.100 -15.282 1.00 74.25 92 GLU A CA 1
ATOM 724 C C . GLU A 1 92 ? -0.646 -12.739 -14.803 1.00 74.25 92 GLU A C 1
ATOM 726 O O . GLU A 1 92 ? -0.794 -12.515 -13.604 1.00 74.25 92 GLU A O 1
ATOM 731 N N . PHE A 1 93 ? -0.984 -11.847 -15.738 1.00 78.94 93 PHE A N 1
ATOM 732 C CA . PHE A 1 93 ? -1.433 -10.485 -15.449 1.00 78.94 93 PHE A CA 1
ATOM 733 C C . PHE A 1 93 ? -2.609 -10.110 -16.348 1.00 78.94 93 PHE A C 1
ATOM 735 O O . PHE A 1 93 ? -2.640 -10.446 -17.534 1.00 78.94 93 PHE A O 1
ATOM 742 N N . CYS A 1 94 ? -3.594 -9.410 -15.792 1.00 79.38 94 CYS A N 1
ATOM 743 C CA . CYS A 1 94 ? -4.705 -8.852 -16.550 1.00 79.38 94 CYS A CA 1
ATOM 744 C C . CYS A 1 94 ? -5.019 -7.420 -16.084 1.00 79.38 94 CYS A C 1
ATOM 746 O O . CYS A 1 94 ? -4.641 -7.036 -14.972 1.00 79.38 94 CYS A O 1
ATOM 748 N N . PRO A 1 95 ? -5.751 -6.631 -16.892 1.00 78.75 95 PRO A N 1
ATOM 749 C CA . PRO A 1 95 ? -6.127 -5.262 -16.531 1.00 78.75 95 PRO A CA 1
ATOM 750 C C . PRO A 1 95 ? -7.019 -5.145 -15.282 1.00 78.75 95 PRO A C 1
ATOM 752 O O . PRO A 1 95 ? -7.210 -4.044 -14.777 1.00 78.75 95 PRO A O 1
ATOM 755 N N . GLU A 1 96 ? -7.597 -6.254 -14.803 1.00 79.44 96 GLU A N 1
ATOM 756 C CA . GLU A 1 96 ? -8.451 -6.292 -13.605 1.00 79.44 96 GLU A CA 1
ATOM 757 C C . GLU A 1 96 ? -7.692 -6.669 -12.319 1.00 79.44 96 GLU A C 1
ATOM 759 O O . GLU A 1 96 ? -8.234 -6.512 -11.226 1.00 79.44 96 GLU A O 1
ATOM 764 N N . CYS A 1 97 ? -6.455 -7.170 -12.421 1.00 78.81 97 CYS A N 1
ATOM 765 C CA . CYS A 1 97 ? -5.641 -7.573 -11.265 1.00 78.81 97 CYS A CA 1
ATOM 766 C C . CYS A 1 97 ? -4.297 -6.841 -11.163 1.00 78.81 97 CYS A C 1
ATOM 768 O O . CYS A 1 97 ? -3.641 -6.913 -10.126 1.00 78.81 97 CYS A O 1
ATOM 770 N N . SER A 1 98 ? -3.886 -6.129 -12.216 1.00 79.50 98 SER A N 1
ATOM 771 C CA . SER A 1 98 ? -2.595 -5.445 -12.282 1.00 79.50 98 SER A CA 1
ATOM 772 C C . SER A 1 98 ? -2.667 -4.152 -13.092 1.00 79.50 98 SER A C 1
ATOM 774 O O . SER A 1 98 ? -3.494 -4.017 -13.996 1.00 79.50 98 SER A O 1
ATOM 776 N N . VAL A 1 99 ? -1.786 -3.203 -12.771 1.00 78.56 99 VAL A N 1
ATOM 777 C CA . VAL A 1 99 ? -1.660 -1.923 -13.486 1.00 78.56 99 VAL A CA 1
ATOM 778 C C . VAL A 1 99 ? -0.296 -1.816 -14.156 1.00 78.56 99 VAL A C 1
ATOM 780 O O . VAL A 1 99 ? 0.727 -2.132 -13.536 1.00 78.56 99 VAL A O 1
ATOM 783 N N . GLU A 1 100 ? -0.302 -1.332 -15.408 1.00 76.25 100 GLU A N 1
ATOM 784 C CA . GLU A 1 100 ? 0.898 -1.143 -16.219 1.00 76.25 100 GLU A CA 1
ATOM 785 C C . GLU A 1 100 ? 1.449 0.314 -16.176 1.00 76.25 100 GLU A C 1
ATOM 787 O O . GLU A 1 100 ? 0.802 1.242 -16.651 1.00 76.25 100 GLU A O 1
ATOM 792 N N . PHE A 1 101 ? 2.642 0.526 -15.610 1.00 74.31 101 PHE A N 1
ATOM 793 C CA . PHE A 1 101 ? 3.525 1.695 -15.697 1.00 74.31 101 PHE A CA 1
ATOM 794 C C . PHE A 1 101 ? 4.695 1.492 -16.685 1.00 74.31 101 PHE A C 1
ATOM 796 O O . PHE A 1 101 ? 5.123 0.382 -16.946 1.00 74.31 101 PHE A O 1
ATOM 803 N N . THR A 1 102 ? 5.266 2.568 -17.229 1.00 69.00 102 THR A N 1
ATOM 804 C CA . THR A 1 102 ? 6.471 2.494 -18.082 1.00 69.00 102 THR A CA 1
ATOM 805 C C . THR A 1 102 ? 7.385 3.681 -17.801 1.00 69.00 102 THR A C 1
ATOM 807 O O . THR A 1 102 ? 6.895 4.811 -17.755 1.00 69.00 102 THR A O 1
ATOM 810 N N . LEU A 1 103 ? 8.696 3.455 -17.654 1.00 71.62 103 LEU A N 1
ATOM 811 C CA . LEU A 1 103 ? 9.676 4.495 -17.319 1.00 71.62 103 LEU A CA 1
ATOM 812 C C . LEU A 1 103 ? 10.846 4.519 -18.325 1.00 71.62 103 LEU A C 1
ATOM 814 O O . LEU A 1 103 ? 11.814 3.776 -18.200 1.00 71.62 103 LEU A O 1
ATOM 818 N N . ASP A 1 104 ? 10.803 5.416 -19.313 1.00 68.94 104 ASP A N 1
ATOM 819 C CA . ASP A 1 104 ? 11.939 5.649 -20.226 1.00 68.94 104 ASP A CA 1
ATOM 820 C C . ASP A 1 104 ? 12.667 6.941 -19.832 1.00 68.94 104 ASP A C 1
ATOM 822 O O . ASP A 1 104 ? 12.120 8.037 -19.972 1.00 68.94 104 ASP A O 1
ATOM 826 N N . VAL A 1 105 ? 13.898 6.816 -19.321 1.00 69.44 105 VAL A N 1
ATOM 827 C CA . VAL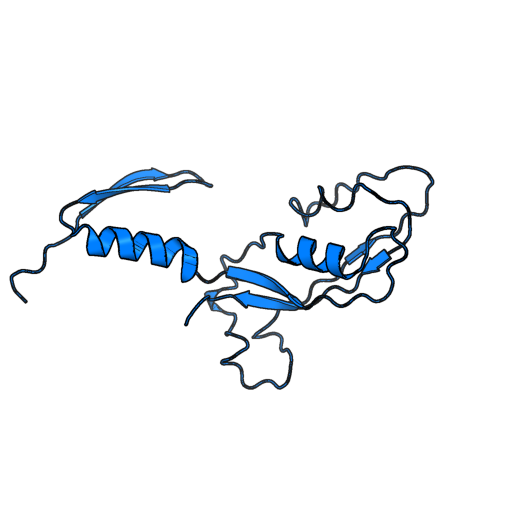 A 1 105 ? 14.734 7.956 -18.930 1.00 69.44 105 VAL A CA 1
ATOM 828 C C . VAL A 1 105 ? 16.071 7.889 -19.663 1.00 69.44 105 VAL A C 1
ATOM 830 O O . VAL A 1 105 ? 16.871 6.967 -19.504 1.00 69.44 105 VAL A O 1
ATOM 833 N N . ARG A 1 106 ? 16.356 8.922 -20.461 1.00 66.38 106 ARG A N 1
ATOM 834 C CA . ARG A 1 106 ? 17.607 9.038 -21.223 1.00 66.38 106 ARG A CA 1
ATOM 835 C C . ARG A 1 106 ? 18.320 10.333 -20.892 1.00 66.38 106 ARG A C 1
ATOM 837 O O . ARG A 1 106 ? 17.720 11.408 -20.924 1.00 66.38 106 ARG A O 1
ATOM 844 N N . CYS A 1 107 ? 19.615 10.229 -20.6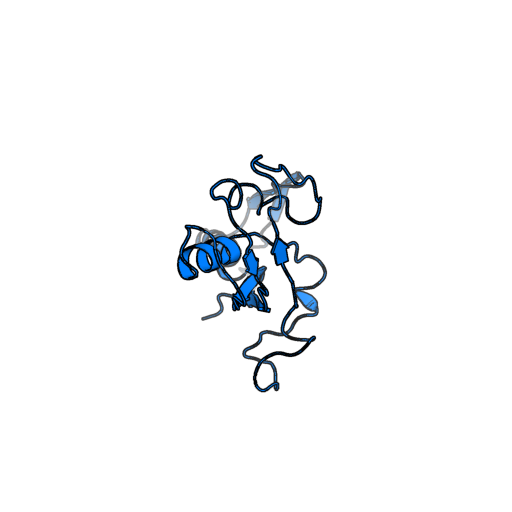19 1.00 62.97 107 CYS A N 1
ATOM 845 C CA . CYS A 1 107 ? 20.470 11.373 -20.353 1.00 62.97 107 CYS A CA 1
ATOM 846 C C . CYS A 1 107 ? 21.387 11.595 -21.560 1.00 62.97 107 CYS A C 1
ATOM 848 O O . CYS A 1 107 ? 22.348 10.859 -21.770 1.00 62.97 107 CYS A O 1
ATOM 850 N N . ASN A 1 108 ? 21.061 12.606 -22.370 1.00 64.81 108 ASN A N 1
ATOM 851 C CA . ASN A 1 108 ? 21.801 12.952 -23.590 1.00 64.81 108 ASN A CA 1
ATOM 852 C C . ASN A 1 108 ? 22.801 14.110 -23.391 1.00 64.81 108 ASN A C 1
ATOM 854 O O . ASN A 1 108 ? 23.416 14.553 -24.357 1.00 64.81 108 ASN A O 1
ATOM 858 N N . GLU A 1 109 ? 22.945 14.627 -22.169 1.00 59.25 109 GLU A N 1
ATOM 859 C CA . GLU A 1 109 ? 23.789 15.782 -21.839 1.00 59.25 109 GLU A CA 1
ATOM 860 C C . GLU A 1 109 ? 24.698 15.448 -20.648 1.00 59.25 109 GLU A C 1
ATOM 862 O O . GLU A 1 109 ? 24.280 14.747 -19.732 1.00 59.25 109 GLU A O 1
ATOM 867 N N . ASP A 1 110 ? 25.913 16.008 -20.610 1.00 55.94 110 ASP A N 1
ATOM 868 C CA . ASP A 1 110 ? 26.873 15.868 -19.493 1.00 55.94 110 ASP A CA 1
ATOM 869 C C . ASP A 1 110 ? 26.443 16.619 -18.207 1.00 55.94 110 ASP A C 1
ATOM 871 O O . ASP A 1 110 ? 27.257 16.890 -17.323 1.00 55.94 110 ASP A O 1
ATOM 875 N N . GLN A 1 111 ? 25.168 17.005 -18.096 1.00 51.28 111 GLN A N 1
ATOM 876 C CA . GLN A 1 111 ? 24.615 17.743 -16.962 1.00 51.28 111 GLN A CA 1
ATOM 877 C C . GLN A 1 111 ? 23.560 16.902 -16.245 1.00 51.28 111 GLN A C 1
ATOM 879 O O . GLN A 1 111 ? 22.717 16.264 -16.873 1.00 51.28 111 GLN A O 1
ATOM 884 N N . THR A 1 112 ? 23.576 16.940 -14.913 1.00 51.16 112 THR A N 1
ATOM 885 C CA . THR A 1 112 ? 22.505 16.408 -14.066 1.00 51.16 112 THR A CA 1
ATOM 886 C C . THR A 1 112 ? 21.201 17.145 -14.375 1.00 51.16 112 THR A C 1
ATOM 888 O O . THR A 1 112 ? 21.016 18.300 -13.990 1.00 51.16 112 THR A O 1
ATOM 891 N N . ARG A 1 113 ? 20.299 16.496 -15.119 1.00 48.41 113 ARG A N 1
ATOM 892 C CA . ARG A 1 113 ? 18.960 17.021 -15.401 1.00 48.41 113 ARG A CA 1
ATOM 893 C C . ARG A 1 113 ? 18.035 16.752 -14.219 1.00 48.41 113 ARG A C 1
ATOM 895 O O . ARG A 1 113 ? 17.706 15.606 -13.944 1.00 48.41 113 ARG A O 1
ATOM 902 N N . HIS A 1 114 ? 17.534 17.820 -13.606 1.00 42.88 114 HIS A N 1
ATOM 903 C CA . HIS A 1 114 ? 16.342 17.758 -12.76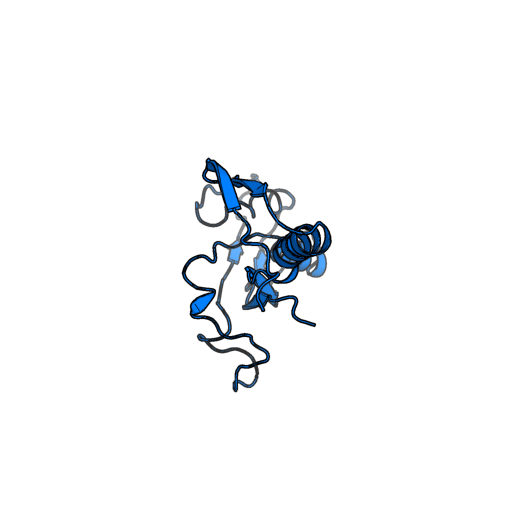6 1.00 42.88 114 HIS A CA 1
ATOM 904 C C . HIS A 1 114 ? 15.106 17.797 -13.677 1.00 42.88 114 HIS A C 1
ATOM 906 O O . HIS A 1 114 ? 14.737 18.855 -14.186 1.00 42.88 114 HIS A O 1
ATOM 912 N N . SER A 1 115 ? 14.486 16.649 -13.948 1.00 44.66 115 SER A N 1
ATOM 913 C CA . SER A 1 115 ? 13.232 16.592 -14.708 1.00 44.66 115 SER A CA 1
ATOM 914 C C . SER A 1 115 ? 12.044 16.864 -13.784 1.00 44.66 115 SER A C 1
ATOM 916 O O . SER A 1 115 ? 11.679 15.992 -13.006 1.00 44.66 115 SER A O 1
ATOM 918 N N . SER A 1 116 ? 11.424 18.045 -13.879 1.00 41.50 116 SER A N 1
ATOM 919 C CA . SER A 1 116 ? 10.206 18.432 -13.135 1.00 41.50 116 SER A CA 1
ATOM 920 C C . SER A 1 116 ? 8.912 17.760 -13.638 1.00 41.50 116 SER A C 1
ATOM 922 O O . SER A 1 116 ? 7.843 18.378 -13.614 1.00 41.50 116 SER A O 1
ATOM 924 N N . ASP A 1 117 ? 8.971 16.507 -14.091 1.00 42.62 117 ASP A N 1
ATOM 925 C CA . ASP A 1 117 ? 7.783 15.806 -14.580 1.00 42.62 117 ASP A CA 1
ATOM 926 C C . ASP A 1 117 ? 6.941 15.292 -13.401 1.00 42.62 117 ASP A C 1
ATOM 928 O O . ASP A 1 117 ? 7.316 14.423 -12.610 1.00 42.62 117 ASP A O 1
ATOM 932 N N . THR A 1 118 ? 5.781 15.923 -13.251 1.00 39.25 118 THR A N 1
ATOM 933 C CA . THR A 1 118 ? 4.937 15.995 -12.049 1.00 39.25 118 THR A CA 1
ATOM 934 C C . THR A 1 118 ? 4.153 14.706 -11.744 1.00 39.25 118 THR A C 1
ATOM 936 O O . THR A 1 118 ? 3.077 14.766 -11.165 1.00 39.25 118 THR A O 1
ATOM 939 N N . ILE A 1 119 ? 4.648 13.522 -12.117 1.00 40.06 119 ILE A N 1
ATOM 940 C CA . ILE A 1 119 ? 3.877 12.271 -11.958 1.00 40.06 119 ILE A CA 1
ATOM 941 C C . ILE A 1 119 ? 4.429 11.357 -10.853 1.00 40.06 119 ILE A C 1
ATOM 943 O O . ILE A 1 119 ? 3.696 10.520 -10.341 1.00 40.06 119 ILE A O 1
ATOM 947 N N . LEU A 1 120 ? 5.668 11.545 -10.384 1.00 40.91 120 LEU A N 1
ATOM 948 C CA . LEU A 1 120 ? 6.291 10.623 -9.422 1.00 40.91 120 LEU A CA 1
ATOM 949 C C . LEU A 1 120 ? 7.055 11.359 -8.317 1.00 40.91 120 LEU A C 1
ATOM 951 O O . LEU A 1 120 ? 8.264 11.199 -8.190 1.00 40.91 120 LEU A O 1
ATOM 955 N N . VAL A 1 121 ? 6.368 12.166 -7.499 1.00 39.66 121 VAL A N 1
ATOM 956 C CA . VAL A 1 121 ? 6.979 13.011 -6.443 1.00 39.66 121 VAL A CA 1
ATOM 957 C C . VAL A 1 121 ? 7.839 12.214 -5.432 1.00 39.66 121 VAL A C 1
ATOM 959 O O . VAL A 1 121 ? 8.722 12.785 -4.802 1.00 39.66 121 VAL A O 1
ATOM 962 N N . SER A 1 122 ? 7.699 10.884 -5.345 1.00 37.22 122 SER A N 1
ATOM 963 C CA . SER A 1 122 ? 8.540 10.033 -4.481 1.00 37.22 122 SER A CA 1
ATOM 964 C C . SER A 1 122 ? 9.716 9.324 -5.197 1.00 37.22 122 SER A C 1
ATOM 966 O O . SER A 1 122 ? 10.680 8.933 -4.541 1.00 37.22 122 SER A O 1
ATOM 968 N N . ALA A 1 123 ? 9.737 9.247 -6.536 1.00 40.94 123 ALA A N 1
ATOM 969 C CA . ALA A 1 123 ? 10.863 8.662 -7.290 1.00 40.94 123 ALA A CA 1
ATOM 970 C C . ALA A 1 123 ? 12.097 9.589 -7.368 1.00 40.94 123 ALA A C 1
ATOM 972 O O . ALA A 1 123 ? 13.214 9.133 -7.631 1.00 40.94 123 ALA A O 1
ATOM 973 N N . TYR A 1 124 ? 11.909 10.888 -7.113 1.00 39.56 124 TYR A N 1
ATOM 974 C CA . TYR A 1 124 ? 12.923 11.935 -7.291 1.00 39.56 124 TYR A CA 1
ATOM 975 C C . TYR A 1 124 ? 14.212 11.707 -6.502 1.00 39.56 124 TYR A C 1
ATOM 977 O O . TYR A 1 124 ? 15.292 12.023 -6.989 1.00 39.56 124 TYR A O 1
ATOM 985 N N . PHE A 1 125 ? 14.138 11.123 -5.305 1.00 35.59 125 PHE A N 1
ATOM 986 C CA . PHE A 1 125 ? 15.338 10.958 -4.482 1.00 35.59 125 PHE A CA 1
ATOM 987 C C . PHE A 1 125 ? 16.228 9.788 -4.934 1.00 35.59 125 PHE A C 1
ATOM 989 O O . PHE A 1 125 ? 17.339 9.618 -4.429 1.00 35.59 125 PHE A O 1
ATOM 996 N N . LEU A 1 126 ? 15.751 8.943 -5.859 1.00 38.44 126 LEU A N 1
ATOM 997 C CA . LEU A 1 126 ? 16.439 7.701 -6.212 1.00 38.44 126 LEU A CA 1
ATOM 998 C C . LEU A 1 126 ? 17.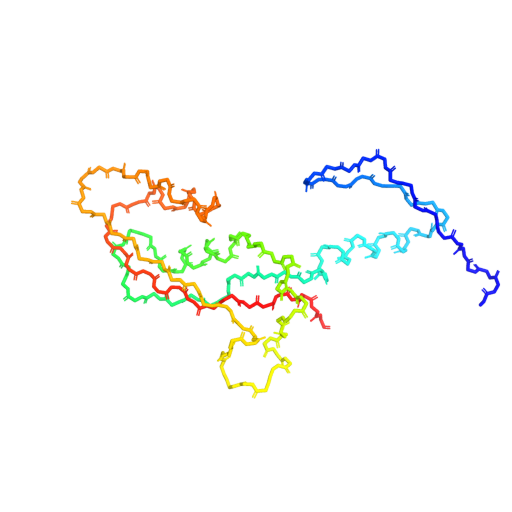175 7.760 -7.553 1.00 38.44 126 LEU A C 1
ATOM 1000 O O . LEU A 1 126 ? 18.157 7.034 -7.709 1.00 38.44 126 LEU A O 1
ATOM 1004 N N . VAL A 1 127 ? 16.772 8.654 -8.459 1.00 42.88 127 VAL A N 1
ATOM 1005 C CA . VAL A 1 127 ? 17.348 8.778 -9.813 1.00 42.88 127 VAL A CA 1
ATOM 1006 C C . VAL A 1 127 ? 18.482 9.820 -9.887 1.00 42.88 127 VAL A C 1
ATOM 1008 O O . VAL A 1 127 ? 19.189 9.894 -10.884 1.00 42.88 127 VAL A O 1
ATOM 1011 N N . ASP A 1 128 ? 18.752 10.571 -8.812 1.00 39.59 128 ASP A N 1
ATOM 1012 C CA . ASP A 1 128 ? 19.740 11.671 -8.821 1.00 39.59 128 ASP A CA 1
ATOM 1013 C C . ASP A 1 128 ? 21.203 11.248 -8.588 1.00 39.59 128 ASP A C 1
ATOM 1015 O O . ASP A 1 128 ? 22.088 12.052 -8.305 1.00 39.59 128 ASP A O 1
ATOM 1019 N N . THR A 1 129 ? 21.511 9.966 -8.741 1.00 39.84 129 THR A N 1
ATOM 1020 C CA . THR A 1 129 ? 22.899 9.506 -8.828 1.00 39.84 129 THR A CA 1
ATOM 1021 C C . THR A 1 129 ? 22.945 8.360 -9.807 1.00 39.84 129 THR A C 1
ATOM 1023 O O . THR A 1 129 ? 22.813 7.217 -9.399 1.00 39.84 129 THR A O 1
ATOM 1026 N N . LEU A 1 130 ? 23.156 8.660 -11.087 1.00 38.53 130 LEU A N 1
ATOM 1027 C CA . LEU A 1 130 ? 24.254 8.110 -11.893 1.00 38.53 130 LEU A CA 1
ATOM 1028 C C . LEU A 1 130 ? 23.945 8.306 -13.385 1.00 38.53 130 LEU A C 1
ATOM 1030 O O . LEU A 1 130 ? 22.943 7.836 -13.911 1.00 38.53 130 LEU A O 1
ATOM 1034 N N . LEU A 1 131 ? 24.853 9.028 -14.045 1.00 41.81 131 LEU A N 1
ATOM 1035 C CA . LEU A 1 131 ? 24.999 9.136 -15.494 1.00 41.81 131 LEU A CA 1
ATOM 1036 C C . LEU A 1 131 ? 24.747 7.789 -16.172 1.00 41.81 131 LEU A C 1
ATOM 1038 O O . LEU A 1 131 ? 25.497 6.858 -15.879 1.00 41.81 131 LEU A O 1
ATOM 1042 N N . SER A 1 132 ? 23.751 7.721 -17.066 1.00 45.75 132 SER A N 1
ATOM 1043 C CA . SER A 1 132 ? 23.684 6.919 -18.310 1.00 45.75 132 SER A CA 1
ATOM 1044 C C . SER A 1 132 ? 22.253 6.461 -18.643 1.00 45.75 132 SER A C 1
ATOM 1046 O O . SER A 1 132 ? 21.358 6.443 -17.803 1.00 45.75 132 SER A O 1
ATOM 1048 N N . ASN A 1 133 ? 22.024 6.178 -19.926 1.00 46.50 133 ASN A N 1
ATOM 1049 C CA . ASN A 1 133 ? 20.720 5.878 -20.519 1.00 46.50 133 ASN A CA 1
ATOM 1050 C C . ASN A 1 133 ? 20.109 4.583 -19.960 1.00 46.50 133 ASN A C 1
ATOM 1052 O O . ASN A 1 133 ? 20.641 3.501 -20.203 1.00 46.50 133 ASN A O 1
ATOM 1056 N N . ALA A 1 134 ? 18.969 4.657 -19.280 1.00 50.19 134 ALA A N 1
ATOM 1057 C CA . ALA A 1 134 ? 18.254 3.471 -18.821 1.00 50.19 134 ALA A CA 1
ATOM 1058 C C . ALA A 1 134 ? 16.802 3.528 -19.313 1.00 50.19 134 ALA A C 1
ATOM 1060 O O . ALA A 1 134 ? 16.001 4.331 -18.839 1.00 50.19 134 ALA A O 1
ATOM 1061 N N . SER A 1 135 ? 16.461 2.675 -20.279 1.00 48.09 135 SER A N 1
ATOM 1062 C CA . SER A 1 135 ? 15.068 2.424 -20.647 1.00 48.09 135 SER A CA 1
ATOM 1063 C C . SER A 1 135 ? 14.554 1.286 -19.770 1.00 48.09 135 SER A C 1
ATOM 1065 O O . SER A 1 135 ? 14.826 0.109 -20.024 1.00 48.09 135 SER A O 1
ATOM 1067 N N . ILE A 1 136 ? 13.850 1.644 -18.697 1.00 51.91 136 ILE A N 1
ATOM 1068 C CA . ILE A 1 136 ? 13.365 0.696 -17.697 1.00 51.91 136 ILE A CA 1
ATOM 1069 C C . ILE A 1 136 ? 11.868 0.465 -17.932 1.00 51.91 136 ILE A C 1
ATOM 1071 O O . ILE A 1 136 ? 11.008 1.242 -17.518 1.00 51.91 136 ILE A O 1
ATOM 1075 N N . LEU A 1 137 ? 11.530 -0.628 -18.612 1.00 43.84 137 LEU A N 1
ATOM 1076 C CA . LEU A 1 137 ? 10.139 -1.039 -18.798 1.00 43.84 137 LEU A CA 1
ATOM 1077 C C . LEU A 1 137 ? 9.640 -1.761 -17.536 1.00 43.84 137 LEU A C 1
ATOM 1079 O O . LEU A 1 137 ? 9.604 -2.982 -17.476 1.00 43.84 137 LEU A O 1
ATOM 1083 N N . VAL A 1 138 ? 9.343 -0.992 -16.488 1.00 49.53 138 VAL A N 1
ATOM 1084 C CA . VAL A 1 138 ? 8.945 -1.517 -15.174 1.00 49.53 138 VAL A CA 1
ATOM 1085 C C . VAL A 1 138 ? 7.475 -1.871 -15.169 1.00 49.53 138 VAL A C 1
ATOM 1087 O O . VAL A 1 138 ? 6.701 -0.919 -15.091 1.00 49.53 138 VAL A O 1
ATOM 1090 N N . THR A 1 139 ? 7.078 -3.156 -15.091 1.00 51.16 139 THR A N 1
ATOM 1091 C CA . THR A 1 139 ? 5.655 -3.387 -14.829 1.00 51.16 139 THR A CA 1
ATOM 1092 C C . THR A 1 139 ? 5.081 -4.695 -14.285 1.00 51.16 139 THR A C 1
ATOM 1094 O O . THR A 1 139 ? 4.878 -5.653 -15.017 1.00 51.16 139 THR A O 1
ATOM 1097 N N . ALA A 1 140 ? 4.620 -4.647 -13.030 1.00 51.53 140 ALA A N 1
ATOM 1098 C CA . ALA A 1 140 ? 3.207 -4.747 -12.640 1.00 51.53 140 ALA A CA 1
ATOM 1099 C C . ALA A 1 140 ? 3.042 -4.222 -11.199 1.00 51.53 140 ALA A C 1
ATOM 1101 O O . ALA A 1 140 ? 3.805 -4.603 -10.303 1.00 51.53 140 ALA A O 1
ATOM 1102 N N . ALA A 1 141 ? 2.059 -3.349 -10.960 1.00 56.94 141 ALA A N 1
ATOM 1103 C CA . ALA A 1 141 ? 1.622 -3.049 -9.597 1.00 56.94 141 ALA A CA 1
ATOM 1104 C C . ALA A 1 141 ? 0.484 -3.993 -9.216 1.00 56.94 141 ALA A C 1
ATOM 1106 O O . ALA A 1 141 ? -0.535 -4.043 -9.908 1.00 56.94 141 ALA A O 1
ATOM 1107 N N . ASN A 1 142 ? 0.682 -4.735 -8.130 1.00 58.16 142 ASN A N 1
ATOM 1108 C CA . ASN A 1 142 ? -0.286 -5.691 -7.619 1.00 58.16 142 ASN A CA 1
ATOM 1109 C C . ASN A 1 142 ? -0.959 -5.134 -6.369 1.00 58.16 142 ASN A C 1
ATOM 1111 O O . ASN A 1 142 ? -0.402 -4.323 -5.623 1.00 58.16 142 ASN A O 1
ATOM 1115 N N . PHE A 1 143 ? -2.174 -5.614 -6.134 1.00 58.38 143 PHE A N 1
ATOM 1116 C CA . PHE A 1 143 ? -2.848 -5.421 -4.866 1.00 58.38 143 PHE A CA 1
ATOM 1117 C C . PHE A 1 143 ? -2.103 -6.179 -3.764 1.00 58.38 143 PHE A C 1
ATOM 1119 O O . PHE A 1 143 ? -1.899 -7.393 -3.854 1.00 58.38 143 PHE A O 1
ATOM 1126 N N . PHE A 1 144 ? -1.729 -5.471 -2.704 1.00 55.38 144 PHE A N 1
ATOM 1127 C CA . PHE A 1 144 ? -1.070 -6.036 -1.542 1.00 55.38 144 PHE A CA 1
ATOM 1128 C C . PHE A 1 144 ? -2.013 -5.964 -0.339 1.00 55.38 144 PHE A C 1
ATOM 1130 O O . PHE A 1 144 ? -2.140 -4.939 0.326 1.00 55.38 144 PHE A O 1
ATOM 1137 N N . ALA A 1 145 ? -2.680 -7.079 -0.044 1.00 52.31 145 ALA A N 1
ATOM 1138 C CA . ALA A 1 145 ? -3.236 -7.328 1.278 1.00 52.31 145 ALA A CA 1
ATOM 1139 C C . ALA A 1 145 ? -2.356 -8.369 1.962 1.00 52.31 145 ALA A C 1
ATOM 1141 O O . ALA A 1 145 ? -2.248 -9.510 1.505 1.00 52.31 145 ALA A O 1
ATOM 1142 N N . HIS A 1 146 ? -1.733 -7.996 3.078 1.00 49.12 146 HIS A N 1
ATOM 1143 C CA . HIS A 1 146 ? -1.098 -8.949 3.983 1.00 49.12 146 HIS A CA 1
ATOM 1144 C C . HIS A 1 146 ? -2.194 -9.730 4.739 1.00 49.12 146 HIS A C 1
ATOM 1146 O O . HIS A 1 146 ? -2.370 -9.608 5.945 1.00 49.12 146 HIS A O 1
ATOM 1152 N N . GLY A 1 147 ? -2.960 -10.536 4.003 1.00 42.94 147 GLY A N 1
ATOM 1153 C CA . GLY A 1 147 ? -3.875 -11.536 4.539 1.00 42.94 147 GLY A CA 1
ATOM 1154 C C . GLY A 1 147 ? -3.159 -12.879 4.630 1.00 42.94 147 GLY A C 1
ATOM 1155 O O . GLY A 1 147 ? -2.784 -13.455 3.606 1.00 42.94 147 GLY A O 1
ATOM 1156 N N . SER A 1 148 ? -2.915 -13.325 5.862 1.00 32.44 148 SER A N 1
ATOM 1157 C CA . SER A 1 148 ? -2.453 -14.674 6.218 1.00 32.44 148 SER A CA 1
ATOM 1158 C C . SER A 1 148 ? -3.491 -15.746 5.918 1.00 32.44 148 SER A C 1
ATOM 1160 O O . SER A 1 148 ? -4.669 -15.473 6.241 1.00 32.44 148 SER A O 1
#

pLDDT: mean 72.02, std 17.94, range [32.44, 95.81]

InterPro domains:
  IPR001514 DNA-directed RNA polymerase, 30-40kDa subunit, conserved site [PS00446] (32-72)
  IPR011262 DNA-directed RNA polymerase, insert domain [PF01000] (50-120)
  IPR011263 DNA-directed RNA polymerase, RpoA/D/Rpb3-type [SM00662] (18-147)
  IPR036603 RNA polymerase, RBP11-like subunit [G3DSA:3.30.1360.10] (2-48)
  IPR036603 RNA polymerase, RBP11-like subunit [SSF55257] (5-48)
  IPR036643 DNA-directed RNA polymerase, insert domain superfamily [G3DSA:2.170.120.12] (49-140)
  IPR036643 DNA-directed RNA polymerase, insert domain superfamily [SSF56553] (43-127)
  IPR050518 Archaeal Rpo3/Eukaryotic RPB3 RNA Polymerase Subunit [PTHR11800] (1-114)

Sequence (148 aa):
MPYANQPTVRITELTDENVKFIIENTDLAVANSIRRVFIAEVPTIAIDWVQIDANSSVLHDEFIAHRLGLIPLISDDIVDKLHNSRDCTCEEFCPECSVEFTLDVRCNEDQTRHSSDTILVSAYFLVDTLLSNASILVTAANFFAHGS

Organism: Chrysochloris asiatica (NCBI:txid185453)